Protein AF-A0A3B9NE95-F1 (afdb_monomer)

Secondary structure (DSSP, 8-state):
--EEEEEEEES-EEE------HHHHTT-TT----PPPPP--EEEEEEEEES-EEEPTT---TTPBPP--TTEEEEESHHHHHHHHHHHHHHH--SHHHHHHHHHHHHHHHSSTTTTT-SEEEEEGGGG-S-SSHHHHHHHHHHHHT-

Nearest PDB structures (foldseek):
  2vlo-assembly1_A  TM=3.776E-01  e=2.710E+00  Escherichia coli
  7yi5-assembly1_C  TM=4.375E-01  e=8.957E+00  Saccharomyces cerevisiae S288C
  2q4x-assembly1_A  TM=3.511E-01  e=4.927E+00  Arabidopsis thaliana

Radius of gyration: 17.96 Å; Cα contacts (8 Å, |Δi|>4): 183; chains: 1; bounding box: 41×32×54 Å

Structure (mmCIF, N/CA/C/O backbone):
data_AF-A0A3B9NE95-F1
#
_entry.id   AF-A0A3B9NE95-F1
#
loop_
_atom_site.group_PDB
_atom_site.id
_atom_site.type_symbol
_atom_site.label_atom_id
_atom_site.label_alt_id
_atom_site.label_comp_id
_atom_site.label_asym_id
_atom_site.label_entity_id
_atom_site.label_seq_id
_atom_site.pdbx_PDB_ins_code
_atom_site.Cartn_x
_atom_site.Cartn_y
_atom_site.Cartn_z
_atom_site.occupancy
_atom_site.B_iso_or_equiv
_atom_site.auth_seq_id
_atom_site.auth_comp_id
_atom_site.auth_asym_id
_atom_site.auth_atom_id
_atom_site.pdbx_PDB_model_num
ATOM 1 N N . MET A 1 1 ? -17.110 -3.864 25.764 1.00 52.94 1 MET A N 1
ATOM 2 C CA . MET A 1 1 ? -16.369 -3.516 24.532 1.00 52.94 1 MET A CA 1
ATOM 3 C C . MET A 1 1 ? -17.392 -2.964 23.554 1.00 52.94 1 MET A C 1
ATOM 5 O O . MET A 1 1 ? -18.425 -3.599 23.391 1.00 52.94 1 MET A O 1
ATOM 9 N N . ILE A 1 2 ? -17.210 -1.748 23.036 1.00 49.94 2 ILE A N 1
ATOM 10 C CA . ILE A 1 2 ? -18.198 -1.134 22.135 1.00 49.94 2 ILE A CA 1
ATOM 11 C C . ILE A 1 2 ? -17.872 -1.602 20.717 1.00 49.94 2 ILE A C 1
ATOM 13 O O . ILE A 1 2 ? -16.782 -1.318 20.223 1.00 49.94 2 ILE A O 1
ATOM 17 N N . HIS A 1 3 ? -18.804 -2.328 20.102 1.00 61.94 3 HIS A N 1
ATOM 18 C CA . HIS A 1 3 ? -18.740 -2.743 18.705 1.00 61.94 3 HIS A CA 1
ATOM 19 C C . HIS A 1 3 ? -19.517 -1.734 17.866 1.00 61.94 3 HIS A C 1
ATOM 21 O O . HIS A 1 3 ? -20.731 -1.610 18.025 1.00 61.94 3 HIS A O 1
ATOM 27 N N . VAL A 1 4 ? -18.831 -1.016 16.981 1.00 67.88 4 VAL A N 1
ATOM 28 C CA . VAL A 1 4 ? -19.492 -0.144 16.003 1.00 67.88 4 VAL A CA 1
ATOM 29 C C . VAL A 1 4 ? -19.454 -0.860 14.659 1.00 67.88 4 VAL A C 1
ATOM 31 O O . VAL A 1 4 ? -18.381 -1.055 14.093 1.00 67.88 4 VAL A O 1
ATOM 34 N N . VAL A 1 5 ? -20.618 -1.303 14.177 1.00 75.44 5 VAL A N 1
ATOM 35 C CA . VAL A 1 5 ? -20.746 -2.051 12.917 1.00 75.44 5 VAL A CA 1
ATOM 36 C C . VAL A 1 5 ? -21.360 -1.152 11.856 1.00 75.44 5 VAL A C 1
ATOM 38 O O . VAL A 1 5 ? -22.469 -0.651 12.024 1.00 75.44 5 VAL A O 1
ATOM 41 N N . PHE A 1 6 ? -20.651 -1.000 10.746 1.00 74.12 6 PHE A N 1
ATOM 42 C CA . PHE A 1 6 ? -21.090 -0.251 9.580 1.00 74.12 6 PHE A CA 1
ATOM 43 C C . PHE A 1 6 ? -21.542 -1.215 8.477 1.00 74.12 6 PHE A C 1
ATOM 45 O O . PHE A 1 6 ? -20.903 -2.241 8.235 1.00 74.12 6 PHE A O 1
ATOM 52 N N . LYS A 1 7 ? -22.664 -0.902 7.820 1.00 76.50 7 LYS A N 1
ATOM 53 C CA . LYS A 1 7 ? -23.262 -1.727 6.759 1.00 76.50 7 LYS A CA 1
ATOM 54 C C . LYS A 1 7 ? -23.714 -0.862 5.587 1.00 76.50 7 LYS A C 1
ATOM 56 O O . LYS A 1 7 ? -24.162 0.263 5.796 1.00 76.50 7 LYS A O 1
ATOM 61 N N . GLY A 1 8 ? -23.672 -1.429 4.383 1.00 75.69 8 GLY A N 1
ATOM 62 C CA . GLY A 1 8 ? -24.148 -0.773 3.164 1.00 75.69 8 GLY A CA 1
ATOM 63 C C . GLY A 1 8 ? -23.110 0.151 2.527 1.00 75.69 8 GLY A C 1
ATOM 64 O O . GLY A 1 8 ? -21.919 0.069 2.822 1.00 75.69 8 GLY A O 1
ATOM 65 N N . LYS A 1 9 ? -23.559 1.008 1.609 1.00 72.12 9 LYS A N 1
ATOM 66 C CA . LYS A 1 9 ? -22.675 1.889 0.845 1.00 72.12 9 LYS A CA 1
ATOM 67 C C . LYS A 1 9 ? -22.282 3.117 1.650 1.00 72.12 9 LYS A C 1
ATOM 69 O O . LYS A 1 9 ? -23.142 3.859 2.119 1.00 72.12 9 LYS A O 1
ATOM 74 N N . ILE A 1 10 ? -20.983 3.354 1.747 1.00 67.12 10 ILE A N 1
ATOM 75 C CA . ILE A 1 10 ? -20.403 4.481 2.464 1.00 67.12 10 ILE A CA 1
ATOM 76 C C . ILE A 1 10 ? -19.647 5.339 1.453 1.00 67.12 10 ILE A C 1
ATOM 78 O O . ILE A 1 10 ? -18.525 5.031 1.053 1.00 67.12 10 ILE A O 1
ATOM 82 N N . SER A 1 11 ? -20.302 6.412 1.006 1.00 52.66 11 SER A N 1
ATOM 83 C CA . SER A 1 11 ? -19.774 7.333 -0.009 1.00 52.66 11 SER A CA 1
ATOM 84 C C . SER A 1 11 ? -18.772 8.343 0.541 1.00 52.66 11 SER A C 1
ATOM 86 O O . SER A 1 11 ? -17.967 8.857 -0.218 1.00 52.66 11 SER A O 1
ATOM 88 N N . SER A 1 12 ? -18.828 8.638 1.838 1.00 49.41 12 SER A N 1
ATOM 89 C CA . SER A 1 12 ? -17.885 9.529 2.510 1.00 49.41 12 SER A CA 1
ATOM 90 C C . SER A 1 12 ? -17.931 9.249 4.004 1.00 49.41 12 SER A C 1
ATOM 92 O O . SER A 1 12 ? -18.891 9.627 4.679 1.00 49.41 12 SER A O 1
ATOM 94 N N . SER A 1 13 ? -16.923 8.571 4.541 1.00 50.97 13 SER A N 1
ATOM 95 C CA . SER A 1 13 ? -16.775 8.485 5.992 1.00 50.97 13 SER A CA 1
ATOM 96 C C . SER A 1 13 ? -15.566 9.260 6.468 1.00 50.97 13 SER A C 1
ATOM 98 O O . SER A 1 13 ? -14.438 8.994 6.064 1.00 50.97 13 SER A O 1
ATOM 100 N N . TRP A 1 14 ? -15.843 10.213 7.352 1.00 45.09 14 TRP A N 1
ATOM 101 C CA . TRP A 1 14 ? -14.846 10.954 8.104 1.00 45.09 14 TRP A CA 1
ATOM 102 C C . TRP A 1 14 ? -14.814 10.373 9.511 1.00 45.09 14 TRP A C 1
ATOM 104 O O . TRP A 1 14 ? -15.710 10.622 10.319 1.00 45.09 14 TRP A O 1
ATOM 114 N N . PHE A 1 15 ? -13.797 9.565 9.799 1.00 51.47 15 PHE A N 1
ATOM 115 C CA . PHE A 1 15 ? -13.590 9.038 11.144 1.00 51.47 15 PHE A CA 1
ATOM 116 C C . PHE A 1 15 ? -12.658 9.975 11.900 1.00 51.47 15 PHE A C 1
ATOM 118 O O . PHE A 1 15 ? -11.454 9.992 11.647 1.00 51.47 15 PHE A O 1
ATOM 125 N N . TYR A 1 16 ? -13.226 10.772 12.810 1.00 36.31 16 TYR A N 1
ATOM 126 C CA . TYR A 1 16 ? -12.458 11.682 13.656 1.00 36.31 16 TYR A CA 1
ATOM 127 C C . TYR A 1 16 ? -11.850 10.941 14.857 1.00 36.31 16 TYR A C 1
ATOM 129 O O . TYR A 1 16 ? -12.553 10.530 15.782 1.00 36.31 16 TYR A O 1
ATOM 137 N N . GLY A 1 17 ? -10.534 10.775 14.829 1.00 39.00 17 GLY A N 1
ATOM 138 C CA . GLY A 1 17 ? -9.675 10.392 15.942 1.00 39.00 17 GLY A CA 1
ATOM 139 C C . GLY A 1 17 ? -9.054 11.558 16.679 1.00 39.00 17 GLY A C 1
ATOM 140 O O . GLY A 1 17 ? -8.888 12.636 16.120 1.00 39.00 17 GLY A O 1
ATOM 141 N N . ILE A 1 18 ? -8.660 11.324 17.931 1.00 33.56 18 ILE A N 1
ATOM 142 C CA . ILE A 1 18 ? -7.906 12.284 18.747 1.00 33.56 18 ILE A CA 1
ATOM 143 C C . ILE A 1 18 ? -6.449 11.792 18.828 1.00 33.56 18 ILE A C 1
ATOM 145 O O . ILE A 1 18 ? -6.231 10.689 19.323 1.00 33.56 18 ILE A O 1
ATOM 149 N N . PRO A 1 19 ? -5.454 12.530 18.299 1.00 36.44 19 PRO A N 1
ATOM 150 C CA . PRO A 1 19 ? -4.088 12.041 18.063 1.00 36.44 19 PRO A CA 1
ATOM 151 C C . PRO A 1 19 ? -3.410 11.337 19.255 1.00 36.44 19 PRO A C 1
ATOM 153 O O . PRO A 1 19 ? -3.389 11.869 20.361 1.00 36.44 19 PRO A O 1
ATOM 156 N N . PHE A 1 20 ? -2.748 10.197 18.981 1.00 37.56 20 PHE A N 1
ATOM 157 C CA . PHE A 1 20 ? -1.706 9.573 19.826 1.00 37.56 20 PHE A CA 1
ATOM 158 C C . PHE A 1 20 ? -0.366 10.321 19.730 1.00 37.56 20 PHE A C 1
ATOM 160 O O . PHE A 1 20 ? 0.699 9.733 19.869 1.00 37.56 20 PHE A O 1
ATOM 167 N N . THR A 1 21 ? -0.347 11.603 19.389 1.00 40.94 21 THR A N 1
ATOM 168 C CA . THR A 1 21 ? 0.927 12.314 19.456 1.00 40.94 21 THR A CA 1
ATOM 169 C C . THR A 1 21 ? 1.168 12.626 20.921 1.00 40.94 21 THR A C 1
ATOM 171 O O . THR A 1 21 ? 0.581 13.570 21.455 1.00 40.94 21 THR A O 1
ATOM 174 N N . GLU A 1 22 ? 2.041 11.843 21.557 1.00 41.06 22 GLU A N 1
ATOM 175 C CA . GLU A 1 22 ? 2.743 12.258 22.776 1.00 41.06 22 GLU A CA 1
ATOM 176 C C . GLU A 1 22 ? 3.233 13.715 22.632 1.00 41.06 22 GLU A C 1
ATOM 178 O O . GLU A 1 22 ? 3.149 14.481 23.585 1.00 41.06 22 GLU A O 1
ATOM 183 N N . ASP A 1 23 ? 3.567 14.144 21.407 1.00 42.81 23 ASP A N 1
ATOM 184 C CA . ASP A 1 23 ? 3.980 15.504 21.033 1.00 42.81 23 ASP A CA 1
ATOM 185 C C . ASP A 1 23 ? 2.942 16.619 21.287 1.00 42.81 23 ASP A C 1
ATOM 187 O O . ASP A 1 23 ? 3.310 17.765 21.546 1.00 42.81 23 ASP A O 1
ATOM 191 N N . LEU A 1 24 ? 1.634 16.322 21.254 1.00 40.16 24 LEU A N 1
ATOM 192 C CA . LEU A 1 24 ? 0.597 17.315 21.596 1.00 40.16 24 LEU A CA 1
ATOM 193 C C . LEU A 1 24 ? 0.413 17.469 23.111 1.00 40.16 24 LEU A C 1
ATOM 195 O O . LEU A 1 24 ? -0.109 18.487 23.562 1.00 40.16 24 LEU A O 1
ATOM 199 N N . TYR A 1 25 ? 0.848 16.482 23.898 1.00 41.56 25 TYR A N 1
ATOM 200 C CA . TYR A 1 25 ? 0.815 16.524 25.361 1.00 41.56 25 TYR A CA 1
ATOM 201 C C . TYR A 1 25 ? 2.176 16.894 25.973 1.00 41.56 25 TYR A C 1
ATOM 203 O O . TYR A 1 25 ? 2.220 17.333 27.121 1.00 41.56 25 TYR A O 1
ATOM 211 N N . SER A 1 26 ? 3.272 16.766 25.220 1.00 43.69 26 SER A N 1
ATOM 212 C CA . SER A 1 26 ? 4.638 17.050 25.678 1.00 43.69 26 SER A CA 1
ATOM 213 C C . SER A 1 26 ? 5.027 18.530 25.610 1.00 43.69 26 SER A C 1
ATOM 215 O O . SER A 1 26 ? 6.035 18.925 26.190 1.00 43.69 26 SER A O 1
ATOM 217 N N . THR A 1 27 ? 4.211 19.385 24.985 1.00 43.94 27 THR A N 1
ATOM 218 C CA . THR A 1 27 ? 4.458 20.839 24.930 1.00 43.94 27 THR A CA 1
ATOM 219 C C . THR A 1 27 ? 4.143 21.578 26.233 1.00 43.94 27 THR A C 1
ATOM 221 O O . THR A 1 27 ? 4.387 22.778 26.329 1.00 43.94 27 THR A O 1
ATOM 224 N N . ASN A 1 28 ? 3.691 20.880 27.279 1.00 44.12 28 ASN A N 1
ATOM 225 C CA . ASN A 1 28 ? 3.634 21.421 28.635 1.00 44.12 28 ASN A CA 1
ATOM 226 C C . ASN A 1 28 ? 4.672 20.735 29.530 1.00 44.12 28 ASN A C 1
ATOM 228 O O . ASN A 1 28 ? 4.382 19.734 30.185 1.00 44.12 28 ASN A O 1
ATOM 232 N N . LEU A 1 29 ? 5.857 21.348 29.635 1.00 50.31 29 LEU A N 1
ATOM 233 C CA . LEU A 1 29 ? 6.947 20.973 30.556 1.00 50.31 29 LEU A CA 1
ATOM 234 C C . LEU A 1 29 ? 6.529 20.878 32.043 1.00 50.31 29 LEU A C 1
ATOM 236 O O . LEU A 1 29 ? 7.298 20.387 32.864 1.00 50.31 29 LEU A O 1
ATOM 240 N N . PHE A 1 30 ? 5.311 21.301 32.394 1.00 52.91 30 PHE A N 1
ATOM 241 C CA . PHE A 1 30 ? 4.772 21.293 33.756 1.00 52.91 30 PHE A CA 1
ATOM 242 C C . PHE A 1 30 ? 3.656 20.264 34.003 1.00 52.91 30 PHE A C 1
ATOM 244 O O . PHE A 1 30 ? 3.133 20.193 35.114 1.00 52.91 30 PHE A O 1
ATOM 251 N N . ILE A 1 31 ? 3.269 19.450 33.011 1.00 50.44 31 ILE A N 1
ATOM 252 C CA . ILE A 1 31 ? 2.186 18.465 33.164 1.00 50.44 31 ILE A CA 1
ATOM 253 C C . ILE A 1 31 ? 2.719 17.054 32.892 1.00 50.44 31 ILE A C 1
ATOM 255 O O . ILE A 1 31 ? 2.463 16.450 31.858 1.00 50.44 31 ILE A O 1
ATOM 259 N N . LEU A 1 32 ? 3.396 16.478 33.888 1.00 48.50 32 LEU A N 1
ATOM 260 C CA . LEU A 1 32 ? 3.646 15.033 33.999 1.00 48.50 32 LEU A CA 1
ATOM 261 C C . LEU A 1 32 ? 2.339 14.291 34.349 1.00 48.50 32 LEU A C 1
ATOM 263 O O . LEU A 1 32 ? 2.221 13.628 35.378 1.00 48.50 32 LEU A O 1
ATOM 267 N N . LYS A 1 33 ? 1.298 14.416 33.519 1.00 47.62 33 LYS A N 1
ATOM 268 C CA . LYS A 1 33 ? 0.140 13.518 33.607 1.00 47.62 33 LYS A CA 1
ATOM 269 C C . LYS A 1 33 ? 0.453 12.288 32.769 1.00 47.62 33 LYS A C 1
ATOM 271 O O . LYS A 1 33 ? 0.644 12.409 31.566 1.00 47.62 33 LYS A O 1
ATOM 276 N N . LYS A 1 34 ? 0.471 11.107 33.405 1.00 47.00 34 LYS A N 1
ATOM 277 C CA . LYS A 1 34 ? 0.468 9.810 32.707 1.00 47.00 34 LYS A CA 1
ATOM 278 C C . LYS A 1 34 ? -0.539 9.877 31.557 1.00 47.00 34 LYS A C 1
ATOM 280 O O . LYS A 1 34 ? -1.725 10.117 31.806 1.00 47.00 34 LYS A O 1
ATOM 285 N N . ALA A 1 35 ? -0.061 9.679 30.329 1.00 50.38 35 ALA A N 1
ATOM 286 C CA . ALA A 1 35 ? -0.920 9.571 29.163 1.00 50.38 35 ALA A CA 1
ATOM 287 C C . ALA A 1 35 ? -1.971 8.489 29.442 1.00 50.38 35 ALA A C 1
ATOM 289 O O . ALA A 1 35 ? -1.641 7.366 29.831 1.00 50.38 35 ALA A O 1
ATOM 290 N N . LYS A 1 36 ? -3.254 8.843 29.326 1.00 52.03 36 LYS A N 1
ATOM 291 C CA . LYS A 1 36 ? -4.314 7.838 29.408 1.00 52.03 36 LYS A CA 1
ATOM 292 C C . LYS A 1 36 ? -4.220 6.973 28.145 1.00 52.03 36 LYS A C 1
ATOM 294 O O . LYS A 1 36 ? -4.091 7.547 27.065 1.00 52.03 36 LYS A O 1
ATOM 299 N N . PRO A 1 37 ? -4.297 5.636 28.253 1.00 52.25 37 PRO A N 1
ATOM 300 C CA . PRO A 1 37 ? -4.312 4.777 27.077 1.00 52.25 37 PRO A CA 1
ATOM 301 C C . PRO A 1 37 ? -5.482 5.166 26.168 1.00 52.25 37 PRO A C 1
ATOM 303 O O . PRO A 1 37 ? -6.576 5.483 26.653 1.00 52.25 37 PRO A O 1
ATOM 306 N N . LEU A 1 38 ? -5.243 5.166 24.854 1.00 51.09 38 LEU A N 1
ATOM 307 C CA . LEU A 1 38 ? -6.303 5.415 23.885 1.00 51.09 38 LEU A CA 1
ATOM 308 C C . LEU A 1 38 ? -7.398 4.363 24.026 1.00 51.09 38 LEU A C 1
ATOM 310 O O . LEU A 1 38 ? -7.145 3.195 24.321 1.00 51.09 38 LEU A O 1
ATOM 314 N N . LYS A 1 39 ? -8.640 4.787 23.790 1.00 54.88 39 LYS A N 1
ATOM 315 C CA . LYS A 1 39 ? -9.733 3.839 23.603 1.00 54.88 39 LYS A CA 1
ATOM 316 C C . LYS A 1 39 ? -9.490 3.113 22.281 1.00 54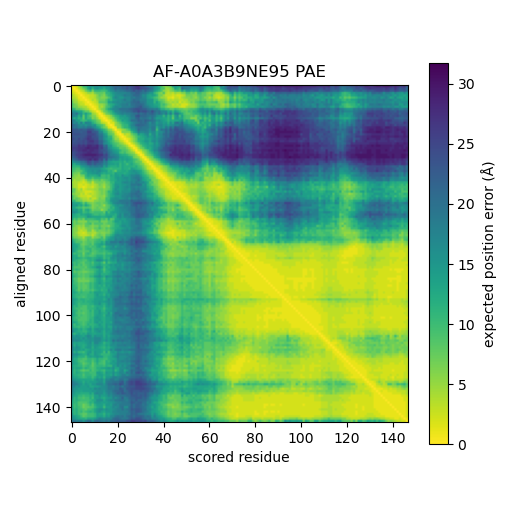.88 39 LYS A C 1
ATOM 318 O O . LYS A 1 39 ? -9.253 3.767 21.271 1.00 54.88 39 LYS A O 1
ATOM 323 N N . THR A 1 40 ? -9.602 1.792 22.301 1.00 60.25 40 THR A N 1
ATOM 324 C CA . THR A 1 40 ? -9.507 0.904 21.138 1.00 60.25 40 THR A CA 1
ATOM 325 C C . THR A 1 40 ? -10.912 0.426 20.753 1.00 60.25 40 THR A C 1
ATOM 327 O O . THR A 1 40 ? -11.319 -0.682 21.114 1.00 60.25 40 THR A O 1
ATOM 330 N N . PRO A 1 41 ? -11.751 1.278 20.130 1.00 61.34 41 PRO A N 1
ATOM 331 C CA . PRO A 1 41 ? -13.055 0.828 19.667 1.00 61.34 41 PRO A CA 1
ATOM 332 C C . PRO A 1 41 ? -12.863 -0.253 18.601 1.00 61.34 41 PRO A C 1
ATOM 334 O O . PRO A 1 41 ? -12.082 -0.068 17.672 1.00 61.34 41 PRO A O 1
ATOM 337 N N . LEU A 1 42 ? -13.611 -1.354 18.702 1.00 69.38 42 LEU A N 1
ATOM 338 C CA . LEU A 1 42 ? -13.649 -2.334 17.624 1.00 69.38 42 LEU A CA 1
ATOM 339 C C . LEU A 1 42 ? -14.635 -1.825 16.571 1.00 69.38 42 LEU A C 1
ATOM 341 O O . LEU A 1 42 ? -15.856 -1.893 16.751 1.00 69.38 42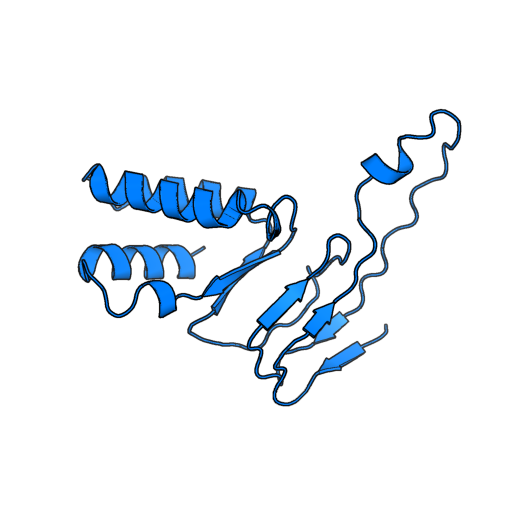 LEU A O 1
ATOM 345 N N . VAL A 1 43 ? -14.089 -1.263 15.496 1.00 74.75 43 VAL A N 1
ATOM 346 C CA . VAL A 1 43 ? -14.855 -0.757 14.355 1.00 74.75 43 VAL A CA 1
ATOM 347 C C . VAL A 1 43 ? -14.884 -1.826 13.269 1.00 74.75 43 VAL A C 1
ATOM 349 O O . VAL A 1 43 ? -13.843 -2.350 12.886 1.00 74.75 43 VAL A O 1
ATOM 352 N N . ASN A 1 44 ? -16.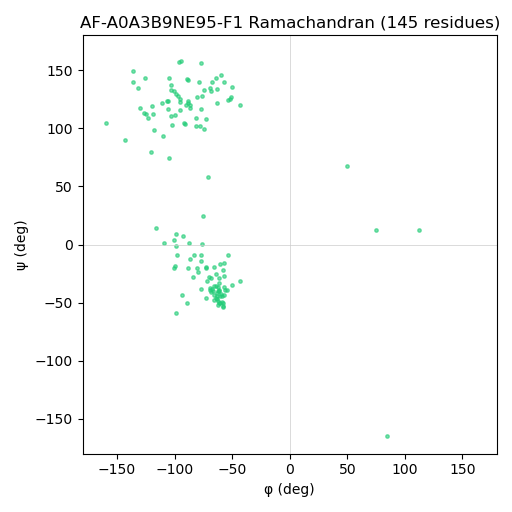069 -2.177 12.775 1.00 76.44 44 ASN A N 1
ATOM 353 C CA . ASN A 1 44 ? -16.227 -3.219 11.765 1.00 76.44 44 ASN A CA 1
ATOM 354 C C . ASN A 1 44 ? -16.946 -2.685 10.517 1.00 76.44 44 ASN A C 1
ATOM 356 O O . ASN A 1 44 ? -18.151 -2.436 10.542 1.00 76.44 44 ASN A O 1
ATOM 360 N N . PHE A 1 45 ? -16.188 -2.552 9.429 1.00 77.56 45 PHE A N 1
ATOM 361 C CA . PHE A 1 45 ? -16.627 -2.239 8.067 1.00 77.56 45 PHE A CA 1
ATOM 362 C C . PHE A 1 45 ? -16.740 -3.477 7.168 1.00 77.56 45 PHE A C 1
ATOM 364 O O . PHE A 1 45 ? -16.945 -3.329 5.969 1.00 77.56 45 PHE A O 1
ATOM 371 N N . GLY A 1 46 ? -16.625 -4.697 7.695 1.00 79.25 46 GLY A N 1
ATOM 372 C CA . GLY A 1 46 ? -16.630 -5.943 6.915 1.00 79.25 46 GLY A CA 1
ATOM 373 C C . GLY A 1 46 ? -17.877 -6.159 6.045 1.00 79.25 46 GLY A C 1
ATOM 374 O O . GLY A 1 46 ? -17.861 -6.976 5.131 1.00 79.25 46 GLY A O 1
ATOM 375 N N . HIS A 1 47 ? -18.951 -5.412 6.308 1.00 79.50 47 HIS A N 1
ATOM 376 C CA . HIS A 1 47 ? -20.205 -5.430 5.552 1.00 79.50 47 HIS A CA 1
ATOM 377 C C . HIS A 1 47 ? -20.510 -4.092 4.853 1.00 79.50 47 HIS A C 1
ATOM 379 O O . HIS A 1 47 ? -21.656 -3.845 4.465 1.00 79.50 47 HIS A O 1
ATOM 385 N N . ALA A 1 48 ? -19.521 -3.204 4.749 1.00 75.12 48 ALA A N 1
ATOM 386 C CA . ALA A 1 48 ? -19.646 -1.908 4.102 1.00 75.12 48 ALA A CA 1
ATOM 387 C C . ALA A 1 48 ? -18.961 -1.905 2.728 1.00 75.12 48 ALA A C 1
ATOM 389 O O . ALA A 1 48 ? -17.892 -2.479 2.549 1.00 75.12 48 ALA A O 1
ATOM 390 N N . GLU A 1 49 ? -19.554 -1.208 1.764 1.00 72.56 49 GLU A N 1
ATOM 391 C CA . GLU A 1 49 ? -18.873 -0.819 0.528 1.00 72.56 49 GLU A CA 1
ATOM 392 C C . GLU A 1 49 ? -18.242 0.554 0.775 1.00 72.56 49 GLU A C 1
ATOM 394 O O . GLU A 1 49 ? -18.948 1.565 0.842 1.00 72.56 49 GLU A O 1
ATOM 399 N N . LEU A 1 50 ? -16.924 0.583 0.976 1.00 66.88 50 LEU A N 1
ATOM 400 C CA . LEU A 1 50 ? -16.169 1.811 1.208 1.00 66.88 50 LEU A CA 1
ATOM 401 C C . LEU A 1 50 ? -15.732 2.400 -0.136 1.00 66.88 50 LEU A C 1
ATOM 403 O O . LEU A 1 50 ? -15.082 1.704 -0.911 1.00 66.88 50 LEU A O 1
ATOM 407 N N . LYS A 1 51 ? -16.105 3.657 -0.408 1.00 59.56 51 LYS A N 1
ATOM 408 C CA . LYS A 1 51 ? -15.619 4.409 -1.577 1.00 59.56 51 LYS A CA 1
ATOM 409 C C . LYS A 1 51 ? -14.483 5.354 -1.215 1.00 59.56 51 LYS A C 1
ATOM 411 O O . LYS A 1 51 ? -13.385 5.190 -1.718 1.00 59.56 51 LYS A O 1
ATOM 416 N N . ASP A 1 52 ? -14.751 6.270 -0.288 1.00 52.66 52 ASP A N 1
ATOM 417 C CA . ASP A 1 52 ? -13.771 7.210 0.249 1.00 52.66 52 ASP A CA 1
ATOM 418 C C . ASP A 1 52 ? -13.826 7.163 1.774 1.00 52.66 52 ASP A C 1
ATOM 420 O O . ASP A 1 52 ? -14.856 7.468 2.396 1.00 52.66 52 ASP A O 1
ATOM 424 N N . VAL A 1 53 ? -12.714 6.762 2.389 1.00 53.59 53 VAL A N 1
ATOM 425 C CA . VAL A 1 53 ? -12.571 6.791 3.843 1.00 53.59 53 VAL A CA 1
ATOM 426 C C . VAL A 1 53 ? -11.341 7.583 4.216 1.00 53.59 53 VAL A C 1
ATOM 428 O O . VAL A 1 53 ? -10.212 7.162 3.982 1.00 53.59 53 VAL A O 1
ATOM 431 N N . ILE A 1 54 ? -11.590 8.728 4.840 1.00 53.25 54 ILE A N 1
ATOM 432 C CA . ILE A 1 54 ? -10.550 9.562 5.419 1.00 53.25 54 ILE A CA 1
ATOM 433 C C . ILE A 1 54 ? -10.548 9.269 6.914 1.00 53.25 54 ILE A C 1
ATOM 435 O O . ILE A 1 54 ? -11.490 9.586 7.648 1.00 53.25 54 ILE A O 1
ATOM 439 N N . PHE A 1 55 ? -9.472 8.636 7.364 1.00 57.66 55 PHE A N 1
ATOM 440 C CA . PHE A 1 55 ? -9.199 8.468 8.780 1.00 57.66 55 PHE A CA 1
ATOM 441 C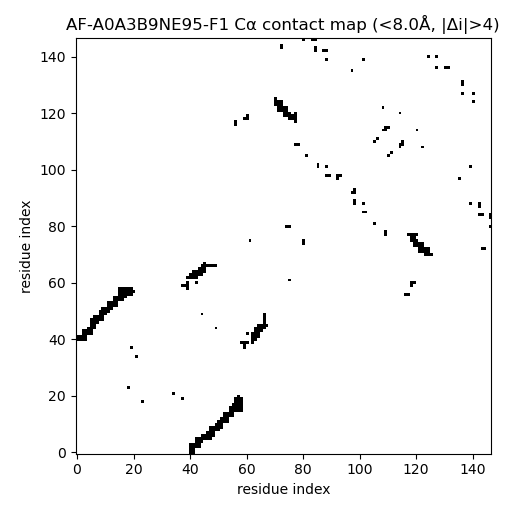 C . PHE A 1 55 ? -8.405 9.673 9.262 1.00 57.66 55 PHE A C 1
ATOM 443 O O . PHE A 1 55 ? -7.329 9.963 8.741 1.00 57.66 55 PHE A O 1
ATOM 450 N N . SER A 1 56 ? -8.923 10.399 10.250 1.00 49.84 56 SER A N 1
ATOM 451 C CA . SER A 1 56 ? -8.153 11.487 10.838 1.00 49.84 56 SER A CA 1
ATOM 452 C C . SER A 1 56 ? -7.097 10.938 11.796 1.00 49.84 56 SER A C 1
ATOM 454 O O . SER A 1 56 ? -7.229 9.857 12.380 1.00 49.84 56 SER A O 1
ATOM 456 N N . ARG A 1 57 ? -6.041 11.730 11.999 1.00 48.28 57 ARG A N 1
ATOM 457 C CA . ARG A 1 57 ? -4.994 11.446 12.986 1.00 48.28 57 ARG A CA 1
ATOM 458 C C . ARG A 1 57 ? -5.634 11.181 14.352 1.00 48.28 57 ARG A C 1
ATOM 460 O O . ARG A 1 57 ? -6.367 12.037 14.834 1.00 48.28 57 ARG A O 1
ATOM 467 N N . GLY A 1 58 ? -5.334 10.036 14.977 1.00 47.38 58 GLY A N 1
ATOM 468 C CA . GLY A 1 58 ? -5.737 9.759 16.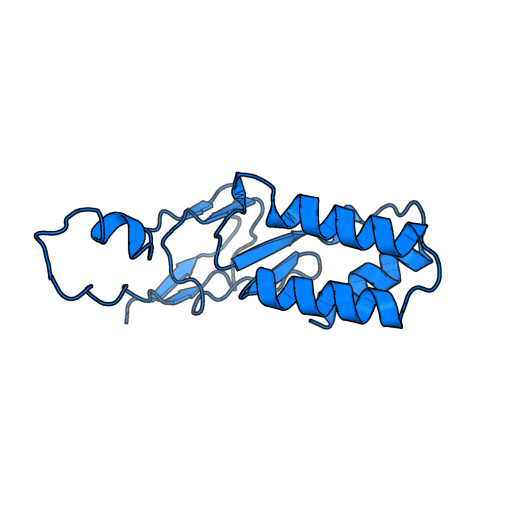361 1.00 47.38 58 GLY A CA 1
ATOM 469 C C . GLY A 1 58 ? -6.765 8.679 16.647 1.00 47.38 58 GLY A C 1
ATOM 470 O O . GLY A 1 58 ? -7.279 8.608 17.761 1.00 47.38 58 GLY A O 1
ATOM 471 N N . LEU A 1 59 ? -7.089 7.837 15.674 1.00 55.00 59 LEU A N 1
ATOM 472 C CA . LEU A 1 59 ? -7.687 6.541 15.976 1.00 55.00 59 LEU A CA 1
ATOM 473 C C . LEU A 1 59 ? -6.593 5.487 15.920 1.00 55.00 59 LEU A C 1
ATOM 475 O O . LEU A 1 59 ? -5.857 5.403 14.937 1.00 55.00 59 LEU A O 1
ATOM 479 N N . ASP A 1 60 ? -6.513 4.668 16.965 1.00 59.91 60 ASP A N 1
ATOM 480 C CA . ASP A 1 60 ? -5.863 3.374 16.840 1.00 59.91 60 ASP A CA 1
ATOM 481 C C . ASP A 1 60 ? -6.809 2.446 16.070 1.00 59.91 60 ASP A C 1
ATOM 483 O O . ASP A 1 60 ? -7.787 1.923 16.607 1.00 59.91 60 ASP A O 1
ATOM 487 N N . LEU A 1 61 ? -6.535 2.306 14.776 1.00 62.31 61 LEU A N 1
ATOM 488 C CA . LEU A 1 61 ? -7.311 1.484 13.855 1.00 62.31 61 LEU A CA 1
ATOM 489 C C . LEU A 1 61 ? -6.760 0.060 13.737 1.00 62.31 61 LEU A C 1
ATOM 491 O O . LEU A 1 61 ? -7.250 -0.696 12.903 1.00 62.31 61 LEU A O 1
ATOM 495 N N . SER A 1 62 ? -5.773 -0.326 14.554 1.00 63.75 62 SER A N 1
ATOM 496 C CA . SER A 1 62 ? -5.180 -1.673 14.516 1.00 63.75 62 SER A CA 1
ATOM 497 C C . SER A 1 62 ? -6.201 -2.795 14.743 1.00 63.75 62 SER A C 1
ATOM 499 O O . SER A 1 62 ? -5.981 -3.926 14.320 1.00 63.75 62 SER A O 1
ATOM 501 N N . SER A 1 63 ? -7.332 -2.472 15.378 1.00 69.56 63 SER A N 1
ATOM 502 C CA . SER A 1 63 ? -8.455 -3.383 15.633 1.00 69.56 63 SER A CA 1
ATOM 503 C C . SER A 1 63 ? -9.639 -3.214 14.668 1.00 69.56 63 SER A C 1
ATOM 505 O O . SER A 1 63 ? -10.665 -3.877 14.836 1.00 69.56 63 SER A O 1
ATOM 507 N N . THR A 1 64 ? -9.521 -2.344 13.659 1.00 73.44 64 THR A N 1
ATOM 508 C CA . THR A 1 64 ? -10.577 -2.102 12.669 1.00 73.44 64 THR A CA 1
ATOM 509 C C . THR A 1 64 ? -10.634 -3.239 11.654 1.00 73.44 64 THR A C 1
ATOM 511 O O . THR A 1 64 ? -9.640 -3.566 11.008 1.00 73.44 64 THR A O 1
ATOM 514 N N . VAL A 1 65 ? -11.821 -3.810 11.462 1.00 77.06 65 VAL A N 1
ATOM 515 C CA . VAL A 1 65 ? -12.090 -4.774 10.390 1.00 77.06 65 VAL A CA 1
ATOM 516 C C . VAL A 1 65 ? -12.552 -4.005 9.162 1.00 77.06 65 VAL A C 1
ATOM 518 O O . VAL A 1 65 ? -13.570 -3.321 9.209 1.00 77.06 65 VAL A O 1
ATOM 521 N N . PHE A 1 66 ? -11.824 -4.117 8.061 1.00 75.31 66 PHE A N 1
ATOM 522 C CA . PHE A 1 66 ? -12.188 -3.519 6.778 1.00 75.31 66 PHE A CA 1
ATOM 523 C C . PHE A 1 66 ? -12.917 -4.529 5.879 1.00 75.31 66 PHE A C 1
ATOM 525 O O . PHE A 1 66 ? -12.755 -5.737 6.076 1.00 75.31 66 PHE A O 1
ATOM 532 N N . PRO A 1 67 ? -13.723 -4.078 4.900 1.00 71.69 67 PRO A N 1
ATOM 533 C CA . PRO A 1 67 ? -14.292 -4.981 3.911 1.00 71.69 67 PRO A CA 1
ATOM 534 C C . PRO A 1 67 ? -13.180 -5.608 3.077 1.00 71.69 67 PRO A C 1
ATOM 536 O O . PRO A 1 67 ? -12.192 -4.956 2.738 1.00 71.69 67 PRO A O 1
ATOM 539 N N . ASN A 1 68 ? -13.360 -6.876 2.714 1.00 73.25 68 ASN A N 1
ATOM 540 C CA . ASN A 1 68 ? -12.490 -7.500 1.734 1.00 73.25 68 ASN A CA 1
ATOM 541 C C . ASN A 1 68 ? -12.828 -6.930 0.350 1.00 73.25 68 ASN A C 1
ATOM 543 O O . ASN A 1 68 ? -13.892 -7.220 -0.198 1.00 73.25 68 ASN A O 1
ATOM 547 N N . GLN A 1 69 ? -11.945 -6.097 -0.190 1.00 73.38 69 GLN A N 1
ATOM 548 C CA . GLN A 1 69 ? -12.073 -5.512 -1.519 1.00 73.38 69 GLN A CA 1
ATOM 549 C C . GLN A 1 69 ? -10.786 -5.810 -2.287 1.00 73.38 69 GLN A C 1
ATOM 551 O O . GLN A 1 69 ? -9.732 -5.296 -1.934 1.00 73.38 69 GLN A O 1
ATOM 556 N N . GLU A 1 70 ? -10.859 -6.637 -3.336 1.00 78.62 70 GLU A N 1
ATOM 557 C CA . GLU A 1 70 ? -9.671 -7.124 -4.068 1.00 78.62 70 GLU A CA 1
ATOM 558 C C . GLU A 1 70 ? -8.788 -6.008 -4.643 1.00 78.62 70 GLU A C 1
ATOM 560 O O . GLU A 1 70 ? -7.583 -6.196 -4.830 1.00 78.62 70 GLU A O 1
ATOM 565 N N . HIS A 1 71 ? -9.397 -4.855 -4.924 1.00 77.00 71 HIS A N 1
ATOM 566 C CA . HIS A 1 71 ? -8.731 -3.675 -5.451 1.00 77.00 71 HIS A CA 1
ATOM 567 C C . HIS A 1 71 ? -8.138 -2.774 -4.362 1.00 77.00 71 HIS A C 1
ATOM 569 O O . HIS A 1 71 ? -7.346 -1.909 -4.697 1.00 77.00 71 HIS A O 1
ATOM 575 N N . LEU A 1 72 ? -8.455 -2.954 -3.075 1.00 75.94 72 LEU A N 1
ATOM 576 C CA . LEU A 1 72 ? -7.876 -2.141 -2.003 1.00 75.94 72 LEU A CA 1
ATOM 577 C C . LEU A 1 72 ? -6.838 -2.927 -1.210 1.00 75.94 72 LEU A C 1
ATOM 579 O O . LEU A 1 72 ? -7.132 -3.948 -0.588 1.00 75.94 72 LEU A O 1
ATOM 583 N N . LYS A 1 73 ? -5.618 -2.390 -1.147 1.00 82.62 73 LYS A N 1
ATOM 584 C CA . LYS A 1 73 ? -4.597 -2.856 -0.211 1.00 82.62 73 LYS A CA 1
ATOM 585 C C . LYS A 1 73 ? -4.600 -1.994 1.044 1.00 82.62 73 LYS A C 1
ATOM 587 O O . LYS A 1 73 ? -4.381 -0.787 0.993 1.00 82.62 73 LYS A O 1
ATOM 592 N N . ILE A 1 74 ? -4.789 -2.650 2.183 1.00 78.31 74 ILE A N 1
ATOM 593 C CA . ILE A 1 74 ? -4.713 -2.039 3.510 1.00 78.31 74 ILE A CA 1
ATOM 594 C C . ILE A 1 74 ? -3.311 -2.261 4.056 1.00 78.31 74 ILE A C 1
ATOM 596 O O . ILE A 1 74 ? -2.835 -3.396 4.125 1.00 78.31 74 ILE A O 1
ATOM 600 N N . ILE A 1 75 ? -2.654 -1.175 4.437 1.00 78.69 75 ILE A N 1
ATOM 601 C CA . ILE A 1 75 ? -1.272 -1.178 4.895 1.00 78.69 75 ILE A CA 1
ATOM 602 C C . ILE A 1 75 ? -1.230 -0.676 6.332 1.00 78.69 75 ILE A C 1
ATOM 604 O O . ILE A 1 75 ? -1.448 0.506 6.587 1.00 78.69 75 ILE A O 1
ATOM 608 N N . ASN A 1 76 ? -0.892 -1.569 7.260 1.00 76.19 76 ASN A N 1
ATOM 609 C CA . ASN A 1 76 ? -0.598 -1.225 8.650 1.00 76.19 76 ASN A CA 1
ATOM 610 C C . ASN A 1 76 ? 0.889 -0.899 8.806 1.00 76.19 76 ASN A C 1
ATOM 612 O O . ASN A 1 76 ? 1.730 -1.569 8.209 1.00 76.19 76 ASN A O 1
ATOM 616 N N . ASN A 1 77 ? 1.223 0.084 9.648 1.00 76.88 77 ASN A N 1
ATOM 617 C CA . ASN A 1 77 ? 2.599 0.568 9.820 1.00 76.88 77 ASN A CA 1
ATOM 618 C C . ASN A 1 77 ? 3.275 0.883 8.463 1.00 76.88 77 ASN A C 1
ATOM 620 O O . ASN A 1 77 ? 4.220 0.194 8.054 1.00 76.88 77 ASN A O 1
ATOM 624 N N . PRO A 1 78 ? 2.793 1.922 7.752 1.00 79.56 78 PRO A N 1
ATOM 625 C CA . PRO A 1 78 ? 3.167 2.179 6.368 1.00 79.56 78 PRO A CA 1
ATOM 626 C C . PRO A 1 78 ? 4.667 2.286 6.140 1.00 79.56 78 PRO A C 1
ATOM 628 O O . PRO A 1 78 ? 5.173 1.743 5.166 1.00 79.56 78 PRO A O 1
ATOM 631 N N . ARG A 1 79 ? 5.398 2.914 7.065 1.00 82.62 79 ARG A N 1
ATOM 632 C CA . ARG A 1 79 ? 6.852 3.047 6.953 1.00 82.62 79 ARG A CA 1
ATOM 633 C C . ARG A 1 79 ? 7.536 1.683 6.854 1.00 82.62 79 ARG A C 1
ATOM 635 O O . ARG A 1 79 ? 8.252 1.430 5.894 1.00 82.62 79 ARG A O 1
ATOM 642 N N . ARG A 1 80 ? 7.247 0.775 7.794 1.00 86.88 80 ARG A N 1
ATOM 643 C CA . ARG A 1 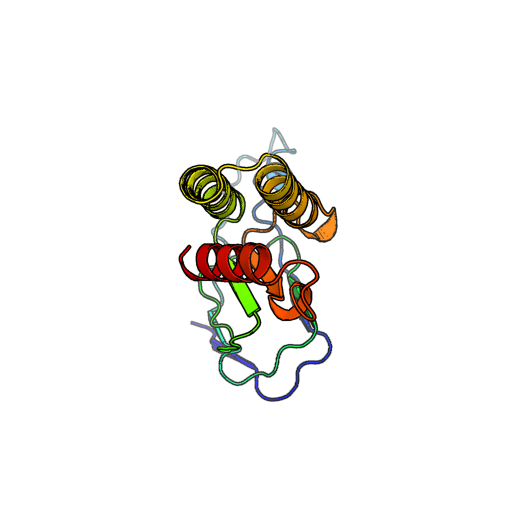80 ? 7.828 -0.576 7.793 1.00 86.88 80 ARG A CA 1
ATOM 644 C C . ARG A 1 80 ? 7.415 -1.370 6.554 1.00 86.88 80 ARG A C 1
ATOM 646 O O . ARG A 1 80 ? 8.240 -2.087 5.989 1.00 86.88 80 ARG A O 1
ATOM 653 N N . PHE A 1 81 ? 6.150 -1.263 6.152 1.00 89.00 81 PHE A N 1
ATOM 654 C CA . PHE A 1 81 ? 5.651 -1.935 4.955 1.00 89.00 81 PHE A CA 1
ATOM 655 C C . PHE A 1 81 ? 6.392 -1.460 3.703 1.00 89.00 81 PHE A C 1
ATOM 657 O O . PHE A 1 81 ? 6.906 -2.284 2.950 1.00 89.00 81 PHE A O 1
ATOM 664 N N . PHE A 1 82 ? 6.495 -0.145 3.496 1.00 90.25 82 PHE A N 1
ATOM 665 C CA . PHE A 1 82 ? 7.113 0.407 2.295 1.00 90.25 82 PHE A CA 1
ATOM 666 C C . PHE A 1 82 ? 8.634 0.235 2.273 1.00 90.25 82 PHE A C 1
ATOM 668 O O . PHE A 1 82 ? 9.185 -0.019 1.205 1.00 90.25 82 PHE A O 1
ATOM 675 N N . ASP A 1 83 ? 9.308 0.233 3.426 1.00 92.31 83 ASP A N 1
ATOM 676 C CA . ASP A 1 83 ? 10.719 -0.167 3.514 1.00 92.31 83 ASP A CA 1
ATOM 677 C C . ASP A 1 83 ? 10.911 -1.615 3.014 1.00 92.31 83 ASP A C 1
ATOM 679 O O . ASP A 1 83 ? 11.820 -1.909 2.231 1.00 92.31 83 ASP A O 1
ATOM 683 N N . SER A 1 84 ? 10.019 -2.529 3.419 1.00 94.19 84 SER A N 1
ATOM 684 C CA . SER A 1 84 ? 10.033 -3.924 2.962 1.00 94.19 84 SER A CA 1
ATOM 685 C C . SER A 1 84 ? 9.648 -4.068 1.487 1.00 94.19 84 SER A C 1
ATOM 687 O O . SER A 1 84 ? 10.257 -4.870 0.777 1.00 94.19 84 SER A O 1
ATOM 689 N N . PHE A 1 85 ? 8.669 -3.298 1.010 1.00 94.88 85 PHE A N 1
ATOM 690 C CA . PHE A 1 85 ? 8.291 -3.233 -0.401 1.00 94.88 85 PHE A CA 1
ATOM 691 C C . PHE A 1 85 ? 9.482 -2.803 -1.261 1.00 94.88 85 PHE A C 1
ATOM 693 O O . PHE A 1 85 ? 9.885 -3.561 -2.134 1.00 94.88 85 PHE A O 1
ATOM 700 N N . LEU A 1 86 ? 10.125 -1.672 -0.948 1.00 95.50 86 LEU A N 1
ATOM 701 C CA . LEU A 1 86 ? 11.272 -1.163 -1.706 1.00 95.50 86 LEU A CA 1
ATOM 702 C C . LEU A 1 86 ? 12.463 -2.120 -1.700 1.00 95.50 86 LEU A C 1
ATOM 704 O O . LEU A 1 86 ? 13.204 -2.178 -2.682 1.00 95.50 86 LEU A O 1
ATOM 708 N N . LYS A 1 87 ? 12.669 -2.865 -0.608 1.00 95.94 87 LYS A N 1
ATOM 709 C CA . LYS A 1 87 ? 13.678 -3.926 -0.573 1.00 95.94 87 LYS A CA 1
ATOM 710 C C . LYS A 1 87 ? 13.350 -5.023 -1.590 1.00 95.94 87 LYS A C 1
ATOM 712 O O . LYS A 1 87 ? 14.200 -5.329 -2.418 1.00 95.94 87 LYS A O 1
ATOM 717 N N . ARG A 1 88 ? 12.124 -5.556 -1.570 1.00 95.88 88 ARG A N 1
ATOM 718 C CA . ARG A 1 88 ? 11.683 -6.611 -2.500 1.00 95.88 88 ARG A CA 1
ATOM 719 C C . ARG A 1 88 ? 11.660 -6.136 -3.952 1.00 95.88 88 ARG A C 1
ATOM 721 O O . ARG A 1 88 ? 12.047 -6.885 -4.839 1.00 95.88 88 ARG A O 1
ATOM 728 N N . SER A 1 89 ? 11.312 -4.875 -4.209 1.00 95.75 89 SER A N 1
ATOM 729 C CA . SER A 1 89 ? 11.396 -4.291 -5.553 1.00 95.75 89 SER A CA 1
ATOM 730 C C . SER A 1 89 ? 12.810 -4.382 -6.135 1.00 95.75 89 SER A C 1
ATOM 732 O O . SER A 1 89 ? 12.947 -4.645 -7.321 1.00 95.75 89 SER A O 1
ATOM 734 N N . ARG A 1 90 ? 13.864 -4.231 -5.316 1.00 96.31 90 ARG A N 1
ATOM 735 C CA . ARG A 1 90 ? 15.268 -4.386 -5.758 1.00 96.31 90 ARG A CA 1
ATOM 736 C C . ARG A 1 90 ? 15.677 -5.834 -6.018 1.00 96.31 90 ARG A C 1
ATOM 738 O O . ARG A 1 90 ? 16.673 -6.060 -6.690 1.00 96.31 90 ARG A O 1
ATOM 745 N N . GLU A 1 91 ? 14.950 -6.791 -5.454 1.00 95.38 91 GLU A N 1
ATOM 746 C CA . GLU A 1 91 ? 15.160 -8.223 -5.690 1.00 95.38 91 GLU A CA 1
ATOM 747 C C . GLU A 1 91 ? 14.443 -8.681 -6.974 1.00 95.38 91 GLU A C 1
ATOM 749 O O . GLU A 1 91 ? 14.891 -9.623 -7.619 1.00 95.38 91 GLU A O 1
ATOM 754 N N . VAL A 1 92 ? 13.352 -8.002 -7.356 1.00 95.75 92 VAL A N 1
ATOM 755 C CA . VAL A 1 92 ? 12.515 -8.338 -8.523 1.00 95.75 92 VAL A CA 1
ATOM 756 C C . VAL A 1 92 ? 12.914 -7.575 -9.787 1.00 95.75 92 VAL A C 1
ATOM 758 O O . VAL A 1 92 ? 12.950 -8.163 -10.865 1.00 95.75 92 VAL A O 1
ATOM 761 N N . PHE A 1 93 ? 13.194 -6.275 -9.682 1.00 96.06 93 PHE A N 1
ATOM 762 C CA . PHE A 1 93 ? 13.482 -5.423 -10.835 1.00 96.06 93 PHE A CA 1
ATOM 763 C C . PHE A 1 93 ? 14.979 -5.188 -11.002 1.00 96.06 93 PHE A C 1
ATOM 765 O O . PHE A 1 93 ? 15.674 -4.804 -10.061 1.00 96.06 93 PHE A O 1
ATOM 772 N N . THR A 1 94 ? 15.460 -5.365 -12.231 1.00 92.44 94 THR A N 1
ATOM 773 C CA . THR A 1 94 ? 16.853 -5.093 -12.613 1.00 92.44 94 THR A CA 1
ATOM 774 C C . THR A 1 94 ? 17.018 -3.753 -13.327 1.00 92.44 94 THR A C 1
ATOM 776 O O . THR A 1 94 ? 18.130 -3.234 -13.397 1.00 92.44 94 THR A O 1
ATOM 779 N N . ASP A 1 95 ? 15.941 -3.192 -13.883 1.00 94.38 95 ASP A N 1
ATOM 780 C CA . ASP A 1 95 ? 15.955 -1.913 -14.588 1.00 94.38 95 ASP A CA 1
ATOM 781 C C . ASP A 1 95 ? 15.717 -0.729 -13.639 1.00 94.38 95 ASP A C 1
ATOM 783 O O . ASP A 1 95 ? 14.916 -0.779 -12.704 1.00 94.38 95 ASP A O 1
ATOM 787 N N . ASN A 1 96 ? 16.424 0.373 -13.893 1.00 94.62 96 ASN A N 1
ATOM 788 C CA . ASN A 1 96 ? 16.339 1.560 -13.046 1.00 94.62 96 ASN A CA 1
ATOM 789 C C . ASN A 1 96 ? 14.974 2.262 -13.148 1.00 94.62 96 ASN A C 1
ATOM 791 O O . ASN A 1 96 ? 14.541 2.877 -12.180 1.00 94.62 96 ASN A O 1
ATOM 795 N N . GLU A 1 97 ? 14.288 2.160 -14.288 1.00 94.25 97 GLU A N 1
ATOM 796 C CA . GLU A 1 97 ? 12.981 2.792 -14.496 1.00 94.25 97 GLU A CA 1
ATOM 797 C C . GLU A 1 97 ? 11.932 2.238 -13.521 1.00 94.25 97 GLU A C 1
ATOM 799 O O . GLU A 1 97 ? 11.276 3.002 -12.815 1.00 94.25 97 GLU A O 1
ATOM 804 N N . SER A 1 98 ? 11.828 0.914 -13.399 1.00 94.12 98 SER A N 1
ATOM 805 C CA . SER A 1 98 ? 10.896 0.254 -12.479 1.00 94.12 98 SER A CA 1
ATOM 806 C C . SER A 1 98 ? 11.236 0.519 -11.013 1.00 94.12 98 SER A C 1
ATOM 808 O O . SER A 1 98 ? 10.340 0.681 -10.182 1.00 94.12 98 SER A O 1
ATOM 810 N N . LEU A 1 99 ? 12.527 0.612 -10.677 1.00 95.50 99 LEU A N 1
ATOM 811 C CA . LEU A 1 99 ? 12.974 0.951 -9.324 1.00 95.50 99 LEU A CA 1
ATOM 812 C C . LEU A 1 99 ? 12.654 2.402 -8.950 1.00 95.50 99 LEU A C 1
ATOM 814 O O . LEU A 1 99 ? 12.237 2.654 -7.816 1.00 95.50 99 LEU A O 1
ATOM 818 N N . VAL A 1 100 ? 12.830 3.343 -9.883 1.00 95.62 100 VAL A N 1
ATOM 819 C CA . VAL A 1 100 ? 12.421 4.746 -9.714 1.00 95.62 100 VAL A CA 1
ATOM 820 C C . VAL A 1 100 ? 10.908 4.825 -9.567 1.00 95.62 100 VAL A C 1
ATOM 822 O O . VAL A 1 100 ? 10.437 5.396 -8.592 1.00 95.62 100 VAL A O 1
ATOM 825 N N . PHE A 1 101 ? 10.151 4.135 -10.420 1.00 93.25 101 PHE A N 1
ATOM 826 C CA . PHE A 1 101 ? 8.695 4.080 -10.315 1.00 93.25 101 PHE A CA 1
ATOM 827 C C . PHE A 1 101 ? 8.227 3.558 -8.945 1.00 93.25 101 PHE A C 1
ATOM 829 O O . PHE A 1 101 ? 7.328 4.130 -8.333 1.00 93.25 101 PHE A O 1
ATOM 836 N N . CYS A 1 102 ? 8.853 2.499 -8.416 1.00 93.88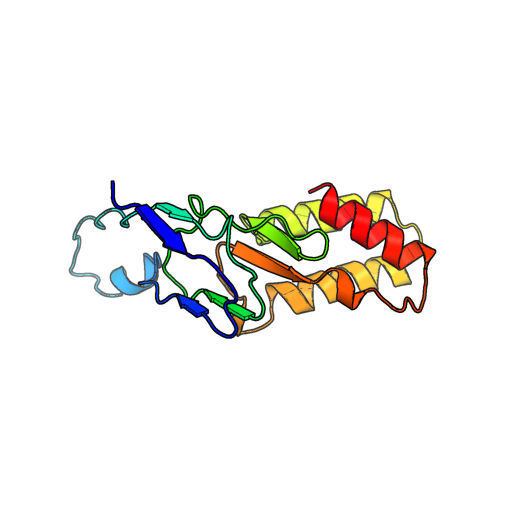 102 CYS A N 1
ATOM 837 C CA . CYS A 1 102 ? 8.536 1.991 -7.078 1.00 93.88 102 CYS A CA 1
ATOM 838 C C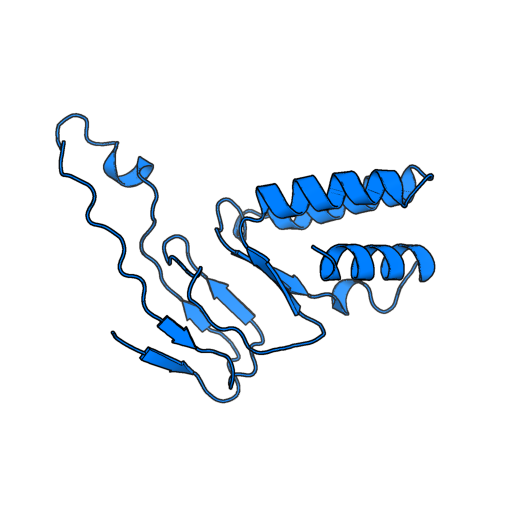 . CYS A 1 102 ? 8.810 3.032 -5.982 1.00 93.88 102 CYS A C 1
ATOM 840 O O . CYS A 1 102 ? 8.033 3.131 -5.034 1.00 93.88 102 CYS A O 1
ATOM 842 N N . ARG A 1 103 ? 9.904 3.796 -6.089 1.00 94.44 103 ARG A N 1
ATOM 843 C CA . ARG A 1 103 ? 10.215 4.883 -5.146 1.00 94.44 103 ARG A CA 1
ATOM 844 C C . ARG A 1 103 ? 9.197 6.010 -5.247 1.00 94.44 103 ARG A C 1
ATOM 846 O O . ARG A 1 103 ? 8.643 6.392 -4.225 1.00 94.44 103 ARG A O 1
ATOM 853 N N . ASP A 1 104 ? 8.887 6.452 -6.459 1.00 91.81 104 ASP A N 1
ATOM 854 C CA . ASP A 1 104 ? 7.918 7.517 -6.704 1.00 91.81 104 ASP A CA 1
ATOM 855 C C . ASP A 1 104 ? 6.523 7.122 -6.207 1.00 91.81 104 ASP A C 1
ATOM 857 O O . ASP A 1 104 ? 5.823 7.939 -5.614 1.00 91.81 104 ASP A O 1
ATOM 861 N N . LEU A 1 105 ? 6.116 5.860 -6.383 1.00 88.75 105 LEU A N 1
ATOM 862 C CA . LEU A 1 105 ? 4.880 5.327 -5.808 1.00 88.75 105 LEU A CA 1
ATOM 863 C C . LEU A 1 105 ? 4.879 5.465 -4.280 1.00 88.75 105 LEU A C 1
ATOM 865 O O . LEU A 1 105 ? 3.912 5.970 -3.710 1.00 88.75 105 LEU A O 1
ATOM 869 N N . VAL A 1 106 ? 5.953 5.029 -3.614 1.00 89.88 106 VAL A N 1
ATOM 870 C CA . VAL A 1 106 ? 6.079 5.143 -2.155 1.00 89.88 106 VAL A CA 1
ATOM 871 C C . VAL A 1 106 ? 6.037 6.598 -1.722 1.00 89.88 106 VAL A C 1
ATOM 873 O O . VAL A 1 106 ? 5.306 6.921 -0.787 1.00 89.88 106 VAL A O 1
ATOM 876 N N . ASP A 1 107 ? 6.748 7.481 -2.413 1.00 86.31 107 ASP A N 1
ATOM 877 C CA . ASP A 1 107 ? 6.810 8.889 -2.049 1.00 86.31 107 ASP A CA 1
ATOM 878 C C . ASP A 1 107 ? 5.449 9.569 -2.220 1.00 86.31 107 ASP A C 1
ATOM 880 O O . ASP A 1 107 ? 4.970 10.270 -1.321 1.00 86.31 107 ASP A O 1
ATOM 884 N N . ASN A 1 108 ? 4.768 9.274 -3.327 1.00 80.94 108 ASN A N 1
ATOM 885 C CA . ASN A 1 108 ? 3.415 9.741 -3.600 1.00 80.94 108 ASN A CA 1
ATOM 886 C C . ASN A 1 108 ? 2.388 9.195 -2.608 1.00 80.94 108 ASN A C 1
ATOM 888 O O . ASN A 1 108 ? 1.3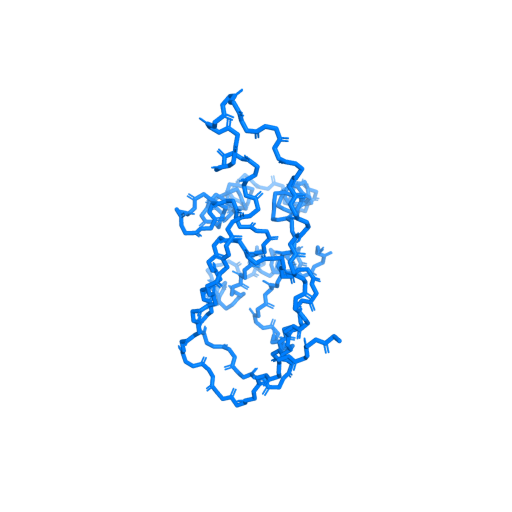55 9.826 -2.406 1.00 80.94 108 ASN A O 1
ATOM 892 N N . VAL A 1 109 ? 2.625 8.045 -1.982 1.00 77.12 109 VAL A N 1
ATOM 893 C CA . VAL A 1 109 ? 1.709 7.498 -0.979 1.00 77.12 109 VAL A CA 1
ATOM 894 C C . VAL A 1 109 ? 2.054 8.006 0.422 1.00 77.12 109 VAL A C 1
ATOM 896 O O . VAL A 1 109 ? 1.172 8.511 1.110 1.00 77.12 109 VAL A O 1
ATOM 899 N N . LEU A 1 110 ? 3.310 7.922 0.857 1.00 67.81 110 LEU A N 1
ATOM 900 C CA . LEU A 1 110 ? 3.737 8.265 2.217 1.00 67.81 110 LEU A CA 1
ATOM 901 C C . LEU A 1 110 ? 3.854 9.766 2.473 1.00 67.81 110 LEU A C 1
ATOM 903 O O . LEU A 1 110 ? 3.539 10.227 3.573 1.00 67.81 110 LEU A O 1
ATOM 907 N N . TYR A 1 111 ? 4.339 10.533 1.496 1.00 68.81 111 TYR A N 1
ATOM 908 C CA . TYR A 1 111 ? 4.662 11.946 1.696 1.00 68.81 111 TYR A CA 1
ATOM 909 C C . TYR A 1 111 ? 3.575 12.899 1.207 1.00 68.81 111 TYR A C 1
ATOM 911 O O . TYR A 1 111 ? 3.702 14.110 1.449 1.00 68.81 111 TYR A O 1
ATOM 919 N N . LYS A 1 112 ? 2.478 12.374 0.637 1.00 72.06 112 LYS A N 1
ATOM 920 C CA . LYS A 1 112 ? 1.222 13.119 0.478 1.00 72.06 112 LYS A CA 1
ATOM 921 C C . LYS A 1 112 ? 0.835 13.731 1.827 1.00 72.06 112 LYS A C 1
ATOM 923 O O . LYS A 1 112 ? 0.773 12.992 2.810 1.00 72.06 112 LYS A O 1
ATOM 928 N N . PRO A 1 113 ? 0.581 15.052 1.910 1.00 66.50 113 PRO A N 1
ATOM 929 C CA . PRO A 1 113 ? 0.289 15.727 3.176 1.00 66.50 113 PRO A CA 1
ATOM 930 C C . PRO A 1 113 ? -0.795 15.041 4.020 1.00 66.50 113 PRO A C 1
ATOM 932 O O . PRO A 1 113 ? -0.679 14.998 5.240 1.00 66.50 113 PRO A O 1
ATOM 935 N N . GLU A 1 114 ? -1.792 14.452 3.363 1.00 61.44 114 GLU A N 1
ATOM 936 C CA . GLU A 1 114 ? -2.924 13.747 3.976 1.00 61.44 114 GLU A CA 1
ATOM 937 C C . GLU A 1 114 ? -2.536 12.418 4.645 1.00 61.44 114 GLU A C 1
ATOM 939 O O . GLU A 1 114 ? -3.149 12.026 5.633 1.00 61.44 114 GLU A O 1
ATOM 944 N N . ASN A 1 115 ? -1.480 11.757 4.165 1.00 65.06 115 ASN A N 1
ATOM 945 C CA . ASN A 1 115 ? -1.049 10.439 4.639 1.00 65.06 115 ASN A CA 1
ATOM 946 C C . ASN A 1 115 ? 0.090 10.509 5.671 1.00 65.06 115 ASN A C 1
ATOM 948 O O . ASN A 1 115 ? 0.439 9.501 6.294 1.00 65.06 115 ASN A O 1
ATOM 952 N N . ARG A 1 116 ? 0.682 11.693 5.885 1.00 67.19 116 ARG A N 1
ATOM 953 C CA . ARG A 1 116 ? 1.823 11.865 6.795 1.00 67.19 116 ARG A CA 1
ATOM 954 C C . ARG A 1 116 ? 1.443 11.524 8.235 1.00 67.19 116 ARG A C 1
ATOM 956 O O . ARG A 1 116 ? 0.571 12.149 8.835 1.00 67.19 116 ARG A O 1
ATOM 963 N N . GLY A 1 117 ? 2.164 10.561 8.807 1.00 65.06 117 GLY A N 1
ATOM 964 C CA . GLY A 1 117 ? 1.966 10.117 10.189 1.00 65.06 117 GLY A CA 1
ATOM 965 C C . GLY A 1 117 ? 0.722 9.249 10.396 1.00 65.06 117 GLY A C 1
ATOM 966 O O . GLY A 1 117 ? 0.342 9.019 11.543 1.00 65.06 117 GLY A O 1
ATOM 967 N N . MET A 1 118 ? 0.087 8.767 9.320 1.00 65.50 118 MET A N 1
ATOM 968 C CA . MET A 1 118 ? -1.048 7.857 9.442 1.00 65.50 118 MET A CA 1
ATOM 969 C C . MET A 1 118 ? -0.586 6.446 9.839 1.00 65.50 118 MET A C 1
ATOM 971 O O . MET A 1 118 ? 0.349 5.911 9.238 1.00 65.50 118 MET A O 1
ATOM 975 N N . PRO A 1 119 ? -1.231 5.811 10.839 1.00 67.12 119 PRO A N 1
ATOM 976 C CA . PRO A 1 119 ? -0.889 4.453 11.267 1.00 67.12 119 PRO A CA 1
ATOM 977 C C . PRO A 1 119 ? -1.342 3.378 10.264 1.00 67.12 119 PRO A C 1
ATOM 979 O O . PRO A 1 119 ? -0.822 2.260 10.297 1.00 67.12 119 PRO A O 1
ATOM 982 N N . ILE A 1 120 ? -2.291 3.719 9.385 1.00 72.44 120 ILE A N 1
ATOM 983 C CA . ILE A 1 120 ? -2.830 2.872 8.318 1.00 72.44 120 ILE A CA 1
ATOM 984 C C . ILE A 1 120 ? -2.952 3.699 7.037 1.00 72.44 120 ILE A C 1
ATOM 986 O O . ILE A 1 120 ? -3.372 4.853 7.094 1.00 72.44 120 ILE A O 1
ATOM 990 N N . ILE A 1 121 ? -2.620 3.101 5.893 1.00 75.56 121 ILE A N 1
ATOM 991 C CA . ILE A 1 121 ? -2.857 3.668 4.560 1.00 75.56 121 ILE A CA 1
ATOM 992 C C . ILE A 1 121 ? -3.647 2.673 3.709 1.00 75.56 121 ILE A C 1
ATOM 994 O O . ILE A 1 121 ? -3.434 1.463 3.791 1.00 75.56 121 ILE A O 1
ATOM 998 N N . LEU A 1 122 ? -4.547 3.198 2.882 1.00 75.88 122 LEU A N 1
ATOM 999 C CA . LEU A 1 122 ? -5.261 2.457 1.848 1.00 75.88 122 LEU A CA 1
ATOM 1000 C C . LEU A 1 122 ? -4.644 2.784 0.486 1.00 75.88 122 LEU A C 1
ATOM 1002 O O . LEU A 1 122 ? -4.418 3.951 0.170 1.00 75.88 122 LEU A O 1
ATOM 1006 N N . VAL A 1 123 ? -4.373 1.758 -0.314 1.00 78.06 123 VAL A N 1
ATOM 1007 C CA . VAL A 1 123 ? -3.876 1.894 -1.685 1.00 78.06 123 VAL A CA 1
ATOM 1008 C C . VAL A 1 123 ? -4.879 1.245 -2.625 1.00 78.06 123 VAL A C 1
ATOM 1010 O O . VAL A 1 123 ? -5.115 0.042 -2.529 1.00 78.06 123 VAL A O 1
ATOM 1013 N N . ASP A 1 124 ? -5.446 2.033 -3.537 1.00 78.31 124 ASP A N 1
ATOM 1014 C CA . ASP A 1 124 ? -6.257 1.504 -4.632 1.00 78.31 124 ASP A CA 1
ATOM 1015 C C . ASP A 1 124 ? -5.340 0.919 -5.712 1.00 78.31 124 ASP A C 1
ATOM 1017 O O . ASP A 1 124 ? -4.523 1.616 -6.313 1.00 78.31 124 ASP A O 1
ATOM 1021 N N . LEU A 1 125 ? -5.442 -0.386 -5.932 1.00 82.44 125 LEU A N 1
ATOM 1022 C CA . LEU A 1 125 ? -4.689 -1.143 -6.923 1.00 82.44 125 LEU A CA 1
ATOM 1023 C C . LEU A 1 125 ? -5.249 -0.942 -8.337 1.00 82.44 125 LEU A C 1
ATOM 1025 O O . LEU A 1 125 ? -4.551 -1.232 -9.306 1.00 82.44 125 LEU A O 1
ATOM 1029 N N . ASN A 1 126 ? -6.459 -0.393 -8.487 1.00 81.31 126 ASN A N 1
ATOM 1030 C CA . ASN A 1 126 ? -6.987 -0.031 -9.802 1.00 81.31 126 ASN A CA 1
ATOM 1031 C C . ASN A 1 126 ? -6.187 1.096 -10.461 1.00 81.31 126 ASN A C 1
ATOM 1033 O O . ASN A 1 126 ? -6.229 1.216 -11.678 1.00 81.31 126 ASN A O 1
ATOM 1037 N N . GLN A 1 127 ? -5.406 1.876 -9.702 1.00 79.88 127 GLN A N 1
ATOM 1038 C CA . GLN A 1 127 ? -4.547 2.924 -10.267 1.00 79.88 127 GLN A CA 1
ATOM 1039 C C . GLN A 1 127 ? -3.487 2.386 -11.249 1.00 79.88 127 GLN A C 1
ATOM 1041 O O . GLN A 1 127 ? -2.911 3.157 -12.009 1.00 79.88 127 GLN A O 1
ATOM 1046 N N . PHE A 1 128 ? -3.228 1.074 -11.232 1.00 83.75 128 PHE A N 1
ATOM 1047 C CA . PHE A 1 128 ? -2.324 0.391 -12.159 1.00 83.75 128 PHE A CA 1
ATOM 1048 C C . PHE A 1 128 ? -3.018 -0.064 -13.458 1.00 83.75 128 PHE A C 1
ATOM 1050 O O . PHE A 1 128 ? -2.375 -0.684 -14.304 1.00 83.75 128 PHE A O 1
ATOM 1057 N N . TYR A 1 129 ? -4.316 0.223 -13.629 1.00 83.19 129 TYR A N 1
ATOM 1058 C CA . TYR A 1 129 ? -5.123 -0.222 -14.765 1.00 83.19 129 TYR A CA 1
ATOM 1059 C C . TYR A 1 129 ? -5.940 0.937 -15.392 1.00 83.19 129 TYR A C 1
ATOM 1061 O O . TYR A 1 129 ? -6.591 1.685 -14.664 1.00 83.19 129 TYR A O 1
ATOM 1069 N N . PRO A 1 130 ? -5.976 1.082 -16.737 1.00 83.75 130 PRO A N 1
ATOM 1070 C CA . PRO A 1 130 ? -5.251 0.277 -17.719 1.00 83.75 130 PRO A CA 1
ATOM 1071 C C . PRO A 1 130 ? -3.741 0.518 -17.626 1.00 83.75 130 PRO A C 1
ATOM 1073 O O . PRO A 1 130 ? -3.283 1.640 -17.419 1.00 83.75 130 PRO A O 1
ATOM 1076 N N . SER A 1 131 ? -2.977 -0.562 -17.753 1.00 83.94 131 SER A N 1
ATOM 1077 C CA . SER A 1 131 ? -1.533 -0.522 -17.558 1.00 83.94 131 SER A CA 1
ATOM 1078 C C . SER A 1 131 ? -0.825 0.042 -18.790 1.00 83.94 131 SER A C 1
ATOM 1080 O O . SER A 1 131 ? -1.177 -0.280 -19.924 1.00 83.94 131 SER A O 1
ATOM 1082 N N . LEU A 1 132 ? 0.200 0.867 -18.559 1.00 84.81 132 LEU A N 1
ATOM 1083 C CA . LEU A 1 132 ? 1.127 1.314 -19.607 1.00 84.81 132 LEU A CA 1
ATOM 1084 C C . LEU A 1 132 ? 2.313 0.349 -19.770 1.00 84.81 132 LEU A C 1
ATOM 1086 O O . LEU A 1 132 ? 2.970 0.348 -20.808 1.00 84.81 132 LEU A O 1
ATOM 1090 N N . ASN A 1 133 ? 2.589 -0.469 -18.748 1.00 88.69 133 ASN A N 1
ATOM 1091 C CA . ASN A 1 133 ? 3.597 -1.524 -18.759 1.00 88.69 133 ASN A CA 1
ATOM 1092 C C . ASN A 1 133 ? 3.081 -2.726 -17.953 1.00 88.69 133 ASN A C 1
ATOM 1094 O O . ASN A 1 133 ? 3.308 -2.826 -16.744 1.00 88.69 133 ASN A O 1
ATOM 1098 N N . GLU A 1 134 ? 2.388 -3.640 -18.640 1.00 89.62 134 GLU A N 1
ATOM 1099 C CA . GLU A 1 134 ? 1.626 -4.723 -18.001 1.00 89.62 134 GLU A CA 1
ATOM 1100 C C . GLU A 1 134 ? 2.478 -5.587 -17.073 1.00 89.62 134 GLU A C 1
ATOM 1102 O O . GLU A 1 134 ? 2.030 -5.979 -15.995 1.00 89.62 134 GLU A O 1
ATOM 1107 N N . ASN A 1 135 ? 3.722 -5.878 -17.464 1.00 91.38 135 ASN A N 1
ATOM 1108 C CA . ASN A 1 135 ? 4.577 -6.749 -16.671 1.00 91.38 135 ASN A CA 1
ATOM 1109 C C . ASN A 1 135 ? 5.073 -6.055 -15.395 1.00 91.38 135 ASN A C 1
ATOM 1111 O O . ASN A 1 135 ? 4.999 -6.653 -14.320 1.00 91.38 135 ASN A O 1
ATOM 1115 N N . ARG A 1 136 ? 5.541 -4.800 -15.491 1.00 93.31 136 ARG A N 1
ATOM 1116 C CA . ARG A 1 136 ? 5.979 -4.028 -14.317 1.00 93.31 136 ARG A CA 1
ATOM 1117 C C . ARG A 1 136 ? 4.822 -3.832 -13.347 1.00 93.31 136 ARG A C 1
ATOM 1119 O O . ARG A 1 136 ? 4.961 -4.120 -12.161 1.00 93.31 136 ARG A O 1
ATOM 1126 N N . ASP A 1 137 ? 3.688 -3.370 -13.857 1.00 91.31 137 ASP A N 1
ATOM 1127 C CA . ASP A 1 137 ? 2.548 -2.990 -13.032 1.00 91.31 137 ASP A CA 1
ATOM 1128 C C . ASP A 1 137 ? 1.938 -4.227 -12.343 1.00 91.31 137 ASP A C 1
ATOM 1130 O O . ASP A 1 137 ? 1.650 -4.182 -11.146 1.00 91.31 137 ASP A O 1
ATOM 1134 N N . ARG A 1 138 ? 1.870 -5.380 -13.031 1.00 93.19 138 ARG A N 1
ATOM 1135 C CA . ARG A 1 138 ? 1.492 -6.666 -12.416 1.00 93.19 138 ARG A CA 1
ATOM 1136 C C . ARG A 1 138 ? 2.434 -7.063 -11.277 1.00 93.19 138 ARG A C 1
ATOM 1138 O O . ARG A 1 138 ? 1.965 -7.381 -10.189 1.00 93.19 138 ARG A O 1
ATOM 1145 N N . LEU A 1 139 ? 3.750 -7.022 -11.503 1.00 93.69 139 LEU A N 1
ATOM 1146 C CA . LEU A 1 139 ? 4.738 -7.382 -10.478 1.00 93.69 139 LEU A CA 1
ATOM 1147 C C . LEU A 1 139 ? 4.670 -6.446 -9.261 1.00 93.69 139 LEU A C 1
ATOM 1149 O O . LEU A 1 139 ? 4.811 -6.896 -8.125 1.00 93.69 139 LEU A O 1
ATOM 1153 N N . ILE A 1 140 ? 4.410 -5.155 -9.475 1.00 92.19 140 ILE A N 1
ATOM 1154 C CA . ILE A 1 140 ? 4.189 -4.193 -8.388 1.00 92.19 140 ILE A CA 1
ATOM 1155 C C . ILE A 1 140 ? 2.937 -4.555 -7.587 1.00 92.19 140 ILE A C 1
ATOM 1157 O O . ILE A 1 140 ? 2.994 -4.580 -6.356 1.00 92.19 140 ILE A O 1
ATOM 1161 N N . VAL A 1 141 ? 1.824 -4.869 -8.256 1.00 90.81 141 VAL A N 1
ATOM 1162 C CA . VAL A 1 141 ? 0.585 -5.299 -7.592 1.00 90.81 141 VAL A CA 1
ATOM 1163 C C . VAL A 1 141 ? 0.816 -6.566 -6.764 1.00 90.81 141 VAL A C 1
ATOM 1165 O O . VAL A 1 141 ? 0.379 -6.624 -5.612 1.00 90.81 141 VAL A O 1
ATOM 1168 N N . ASP A 1 142 ? 1.555 -7.542 -7.291 1.00 93.06 142 ASP A N 1
ATOM 1169 C CA . ASP A 1 142 ? 1.894 -8.771 -6.568 1.00 93.06 142 ASP A CA 1
ATOM 1170 C C . ASP A 1 142 ? 2.750 -8.481 -5.324 1.00 93.06 142 ASP A C 1
ATOM 1172 O O . ASP A 1 142 ? 2.456 -8.973 -4.231 1.00 93.06 142 ASP A O 1
ATOM 1176 N N . LEU A 1 143 ? 3.757 -7.609 -5.447 1.00 93.31 143 LEU A N 1
ATOM 1177 C CA . LEU A 1 143 ? 4.590 -7.167 -4.323 1.00 93.31 143 LEU A CA 1
ATOM 1178 C C . LEU A 1 143 ? 3.785 -6.431 -3.241 1.00 93.31 143 LEU A C 1
ATOM 1180 O O . LEU A 1 143 ? 4.026 -6.637 -2.047 1.00 93.31 143 LEU A O 1
ATOM 1184 N N . LEU A 1 144 ? 2.825 -5.590 -3.638 1.00 89.31 144 LEU A N 1
ATOM 1185 C CA . LEU A 1 144 ? 1.921 -4.895 -2.719 1.00 89.31 144 LEU A CA 1
ATOM 1186 C C . LEU A 1 144 ? 0.985 -5.875 -2.004 1.00 89.31 144 LEU A C 1
ATOM 1188 O O . LEU A 1 144 ? 0.744 -5.736 -0.804 1.00 89.31 144 LEU A O 1
ATOM 1192 N N . LYS A 1 145 ? 0.472 -6.889 -2.708 1.00 87.81 145 LYS A N 1
ATOM 1193 C CA . LYS A 1 145 ? -0.400 -7.914 -2.120 1.00 87.81 145 LYS A CA 1
ATOM 1194 C C . LYS A 1 145 ? 0.352 -8.826 -1.149 1.00 87.81 145 LYS A C 1
ATOM 1196 O O . LYS A 1 145 ? -0.211 -9.145 -0.104 1.00 87.81 145 LYS A O 1
ATOM 1201 N N . ALA A 1 146 ? 1.606 -9.168 -1.448 1.00 85.81 146 ALA A N 1
ATOM 1202 C CA . ALA A 1 146 ? 2.440 -10.077 -0.658 1.00 85.81 146 ALA A CA 1
ATOM 1203 C C . ALA A 1 146 ? 3.040 -9.477 0.630 1.00 85.81 146 ALA A C 1
ATOM 1205 O O . ALA A 1 146 ? 3.707 -10.193 1.377 1.00 85.81 146 ALA A O 1
ATOM 1206 N N . GLY A 1 147 ? 2.938 -8.162 0.860 1.00 69.00 147 GLY A N 1
ATOM 1207 C CA . GLY A 1 147 ? 3.354 -7.513 2.121 1.00 69.00 147 GLY A CA 1
ATOM 1208 C C . GLY A 1 147 ? 2.261 -7.509 3.174 1.00 69.00 147 GLY A C 1
ATOM 1209 O O . GLY A 1 147 ? 2.611 -7.482 4.368 1.00 69.00 147 GLY A O 1
#

Sequence (147 aa):
MIHVVFKGKISSSWFYGIPFTEDLYSTNLFILKKAKPLKTPLVNFGHAELKDVIFSRGLDLSSTVFPNQEHLKIINNPRRFFDSFLKRSREVFTDNESLVFCRDLVDNVLYKPENRGMPIILVDLNQFYPSLNENRDRLIVDLLKAG

Mean predicted aligned error: 11.36 Å

Solvent-accessible surface area (backbone atoms only — not comparable to full-atom values): 8959 Å² total; per-residue (Å²): 135,65,74,50,76,45,69,48,80,37,78,70,45,79,47,86,32,66,60,81,50,64,70,78,58,59,78,43,94,84,53,92,64,81,79,75,80,78,78,73,58,40,36,33,30,61,60,28,50,78,73,40,76,51,73,41,66,29,57,62,57,91,61,46,40,64,41,92,44,97,49,54,47,80,35,67,48,42,68,65,48,50,57,52,43,58,52,51,46,63,75,72,46,90,53,68,68,62,51,49,51,54,50,50,52,48,46,62,53,51,65,34,81,90,41,55,90,44,65,58,46,79,42,66,57,55,80,52,58,87,56,93,47,62,69,62,45,49,54,51,52,51,52,63,70,76,106

Foldseek 3Di:
DAEAEDAEEDAEDEADADAPPPVVVVVPPPDPDDDDDADQHQYEQQRYDYDDYQYDHHHPCVNYHHHDDLQKQKDAQLVVLLVQLLVVQVVVDPDPVLSVVSVVVSCCFAVPPSNDPPRMGMDGLCVCPPHPDVVSSVVSSVSSVVD

pLDDT: mean 71.99, std 17.74, range [33.56, 96.31]